Protein AF-A0A2U1LG80-F1 (afdb_monomer)

Radius of gyration: 26.43 Å; Cα contacts (8 Å, |Δi|>4): 121; chains: 1; bounding box: 39×104×49 Å

Secondary structure (DSSP, 8-state):
--------------S-----------TTHHHHHHTT--B--SSS----EEEEEEEEEEE-TTT--EEEEEEEEEE-TTS-EEEEEEE----------TT-HHHHHHHHHHHSTTT-S---------GGGSTT-SSS--

Sequence (138 aa):
MNGTDNRRRTDRRDTRISKKQKLILSAEEKLESKLGFDVFTEGDKRLGWLLTFSTSSWEDQDTQKVYSCVDLYFVCQDGSTFKAKYKFRPYFYAATKDKMEMDVDAYLRRRYEGQIADIQIVEKEDLDLVSQCFDTCL

Nearest PDB structures (foldseek):
  8b67-assembly1_A  TM=7.867E-01  e=5.180E-05  Saccharomyces cerevisiae
  8b76-assembly2_B  TM=7.664E-01  e=3.366E-05  Saccharomyces cerevisiae
  7r3x-assembly1_A  TM=8.600E-01  e=2.272E-04  Saccharomyces cerevisiae
  8b7e-assembly2_B  TM=7.667E-01  e=5.859E-05  Saccharomyces cerevisiae
  8b7e-assembly1_A  TM=7.582E-01  e=9.591E-05  Saccharomyces cerevisiae

Solvent-accessible surface area (backbone atoms only — not comparable to full-atom values): 9541 Å² total; per-residue (Å²): 131,88,81,91,81,89,89,79,89,82,90,82,90,86,82,84,83,79,74,77,81,72,75,83,66,48,79,62,57,60,46,37,42,75,73,44,39,41,74,64,83,80,79,79,90,81,71,58,51,78,76,52,73,47,84,44,74,46,74,39,87,90,75,71,45,76,38,49,27,39,38,37,36,30,38,33,93,88,71,50,53,34,20,41,75,45,79,52,79,92,82,84,88,79,90,69,60,91,93,38,57,66,61,51,50,56,47,49,55,70,73,39,64,91,72,62,92,78,88,81,94,73,94,73,87,64,70,80,76,64,76,82,74,84,86,88,85,130

Organism: Artemisia annua (NCBI:txid35608)

InterPro domains:
  IPR012337 Ribonuclease H-like superfamily [SSF53098] (60-132)
  IPR029703 DNA polymerase epsilon catalytic subunit [PTHR10670] (18-130)

Mean predicted aligned error: 13.63 Å

Foldseek 3Di:
DDDDDDDDDDDDDDDDPPCPPDDPQDPVQVVCVVVQAAEDDDDDDADWDWPDKDWDWDADPVPRDIFIWIKTWTAHPVRHIYIYIGTDDDDDDDDDPPPCLVVVLVCCCVVQPPNDPDDDDDDDDDPVVPPPPDPPDD

Structure (mmCIF, N/CA/C/O backbone):
data_AF-A0A2U1LG80-F1
#
_entry.id   AF-A0A2U1LG80-F1
#
loop_
_atom_site.group_PDB
_atom_site.id
_atom_site.type_symbol
_atom_site.label_atom_id
_atom_site.label_alt_id
_atom_site.label_comp_id
_atom_site.label_asym_id
_atom_site.label_entity_id
_atom_site.label_seq_id
_atom_site.pdbx_PDB_ins_code
_atom_site.Cartn_x
_atom_site.Cartn_y
_atom_site.Cartn_z
_atom_site.occupancy
_atom_site.B_iso_or_equiv
_atom_site.auth_seq_id
_atom_site.auth_comp_id
_atom_site.auth_asym_id
_atom_site.auth_atom_id
_atom_site.pdbx_PDB_model_num
ATOM 1 N N . MET A 1 1 ? 3.452 64.907 9.032 1.00 35.59 1 MET A N 1
ATOM 2 C CA . MET A 1 1 ? 2.260 64.190 9.539 1.00 35.59 1 MET A CA 1
ATOM 3 C C . MET A 1 1 ? 1.930 63.055 8.574 1.00 35.59 1 MET A C 1
ATOM 5 O O . MET A 1 1 ? 2.167 63.234 7.390 1.00 35.59 1 MET A O 1
ATOM 9 N N . ASN A 1 2 ? 1.475 61.924 9.123 1.00 36.12 2 ASN A N 1
ATOM 10 C CA . ASN A 1 2 ? 0.787 60.727 8.583 1.00 36.12 2 ASN A CA 1
ATOM 11 C C . ASN A 1 2 ? 0.316 60.774 7.101 1.00 36.12 2 ASN A C 1
ATOM 13 O O . ASN A 1 2 ? -0.144 61.816 6.655 1.00 36.12 2 ASN A O 1
ATOM 17 N N . GLY A 1 3 ? 0.279 59.695 6.303 1.00 40.78 3 GLY A N 1
ATOM 18 C CA . GLY A 1 3 ? 0.476 58.255 6.562 1.00 40.78 3 GLY A CA 1
ATOM 19 C C . GLY A 1 3 ? -0.601 57.395 5.854 1.00 40.78 3 GLY A C 1
ATOM 20 O O . GLY A 1 3 ? -1.736 57.843 5.759 1.00 40.78 3 GLY A O 1
ATOM 21 N N . THR A 1 4 ? -0.273 56.152 5.450 1.00 47.56 4 THR A N 1
ATOM 22 C CA . THR A 1 4 ? -1.185 55.057 4.977 1.00 47.56 4 THR A CA 1
ATOM 23 C C . THR A 1 4 ? -1.991 55.257 3.666 1.00 47.56 4 THR A C 1
ATOM 25 O O . THR A 1 4 ? -2.266 56.384 3.284 1.00 47.56 4 THR A O 1
ATOM 28 N N . ASP A 1 5 ? -2.492 54.238 2.939 1.00 45.22 5 ASP A N 1
ATOM 29 C CA . ASP A 1 5 ? -2.040 52.850 2.658 1.00 45.22 5 ASP A CA 1
ATOM 30 C C . ASP A 1 5 ? -2.909 52.208 1.519 1.00 45.22 5 ASP A C 1
ATOM 32 O O . ASP A 1 5 ? -4.085 52.546 1.387 1.00 45.22 5 ASP A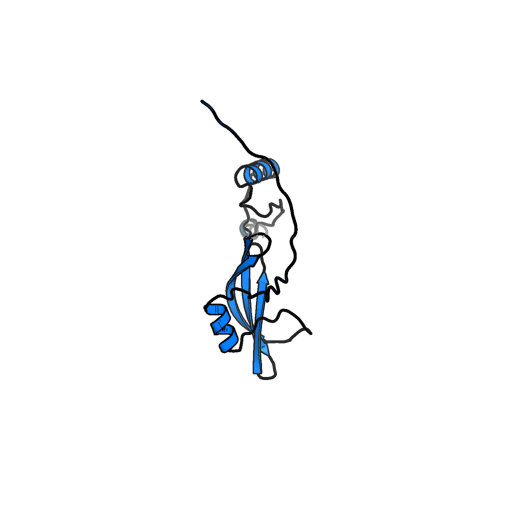 O 1
ATOM 36 N N . ASN A 1 6 ? -2.342 51.254 0.760 1.00 45.19 6 ASN A N 1
ATOM 37 C CA . ASN A 1 6 ? -2.922 50.117 -0.010 1.00 45.19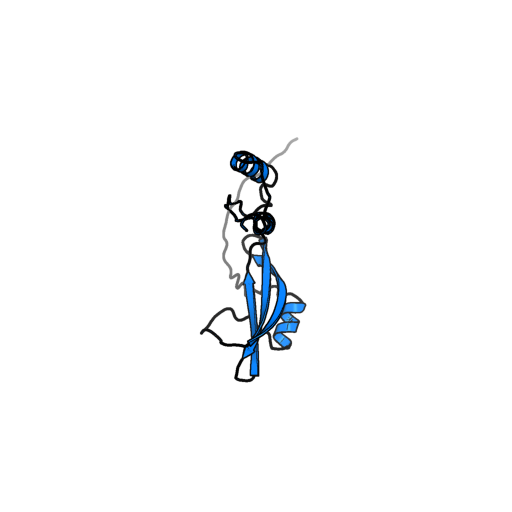 6 ASN A CA 1
ATOM 38 C C . ASN A 1 6 ? -4.176 50.194 -0.928 1.00 45.19 6 ASN A C 1
ATOM 40 O O . ASN A 1 6 ? -5.069 51.008 -0.723 1.00 45.19 6 ASN A O 1
ATOM 44 N N . ARG A 1 7 ? -4.289 49.160 -1.814 1.00 42.34 7 ARG A N 1
ATOM 45 C CA . ARG A 1 7 ? -5.353 48.764 -2.813 1.00 42.34 7 ARG A CA 1
ATOM 46 C C . ARG A 1 7 ? -5.004 49.111 -4.280 1.00 42.34 7 ARG A C 1
ATOM 48 O O . ARG A 1 7 ? -4.638 50.247 -4.527 1.00 42.34 7 ARG A O 1
ATOM 55 N N . ARG A 1 8 ? -5.137 48.250 -5.317 1.00 46.88 8 ARG A N 1
ATOM 56 C CA . ARG A 1 8 ? -5.436 46.790 -5.533 1.00 46.88 8 ARG A CA 1
ATOM 57 C C . ARG A 1 8 ? -4.585 46.302 -6.752 1.00 46.88 8 ARG A C 1
ATOM 59 O O . ARG A 1 8 ? -4.113 47.143 -7.502 1.00 46.88 8 ARG A O 1
ATOM 66 N N . ARG A 1 9 ? -4.185 45.024 -6.920 1.00 39.38 9 ARG A N 1
ATOM 67 C CA . ARG A 1 9 ? -4.853 43.879 -7.631 1.00 39.38 9 ARG A CA 1
ATOM 68 C C . ARG A 1 9 ? -5.674 44.278 -8.895 1.00 39.38 9 ARG A C 1
ATOM 70 O O . ARG A 1 9 ? -6.458 45.209 -8.805 1.00 39.38 9 ARG A O 1
ATOM 77 N N . THR A 1 10 ? -5.598 43.622 -10.067 1.00 40.47 10 THR A N 1
ATOM 78 C CA . THR A 1 10 ? -5.263 42.205 -10.364 1.00 40.47 10 THR A CA 1
ATOM 79 C C . THR A 1 10 ? -4.885 41.974 -11.847 1.00 40.47 10 THR A C 1
ATOM 81 O O . THR A 1 10 ? -5.331 42.719 -12.708 1.00 40.47 10 THR A O 1
ATOM 84 N N . ASP A 1 11 ? -4.196 40.854 -12.100 1.00 40.28 11 ASP A N 1
ATOM 85 C CA . ASP A 1 11 ? -4.291 39.958 -13.276 1.00 40.28 11 ASP A CA 1
ATOM 86 C C . ASP A 1 11 ? -3.855 40.417 -14.687 1.00 40.28 11 ASP A C 1
ATOM 88 O O . ASP A 1 11 ? -4.497 41.239 -15.337 1.00 40.28 11 ASP A O 1
ATOM 92 N N . ARG A 1 12 ? -2.845 39.715 -15.222 1.00 40.28 12 ARG A N 1
ATOM 93 C CA . ARG A 1 12 ? -2.996 38.911 -16.451 1.00 40.28 12 ARG A CA 1
ATOM 94 C C . ARG A 1 12 ? -1.841 37.920 -16.597 1.00 40.28 12 ARG A C 1
ATOM 96 O O . ARG A 1 12 ? -0.757 38.253 -17.071 1.00 40.28 12 ARG A O 1
ATOM 103 N N . ARG A 1 13 ? -2.092 36.679 -16.176 1.00 44.06 13 ARG A N 1
ATOM 104 C CA . ARG A 1 13 ? -1.332 35.510 -16.645 1.00 44.06 13 ARG A CA 1
ATOM 105 C C . ARG A 1 13 ? -1.565 35.331 -18.148 1.00 44.06 13 ARG A C 1
ATOM 107 O O . ARG A 1 13 ? -2.707 35.404 -18.577 1.00 44.06 13 ARG A O 1
ATOM 114 N N . ASP A 1 14 ? -0.500 35.094 -18.913 1.00 46.41 14 ASP A N 1
ATOM 115 C CA . ASP A 1 14 ? -0.332 33.829 -19.649 1.00 46.41 14 ASP A CA 1
ATOM 116 C C . ASP A 1 14 ? 0.919 33.835 -20.538 1.00 46.41 14 ASP A C 1
ATOM 118 O O . ASP A 1 14 ? 0.928 34.378 -21.641 1.00 46.41 14 ASP A O 1
ATOM 122 N N . THR A 1 15 ? 1.960 33.121 -20.104 1.00 39.88 15 THR A N 1
ATOM 123 C CA . THR A 1 15 ? 2.995 32.602 -21.009 1.00 39.88 15 THR A CA 1
ATOM 124 C C . THR A 1 15 ? 3.552 31.267 -20.513 1.00 39.88 15 THR A C 1
ATOM 126 O O . THR A 1 15 ? 4.464 31.196 -19.697 1.00 39.88 15 THR A O 1
ATOM 129 N N . ARG A 1 16 ? 3.039 30.189 -21.118 1.00 48.50 16 ARG A N 1
ATOM 130 C CA . ARG A 1 16 ? 3.814 28.995 -21.508 1.00 48.50 16 ARG A CA 1
ATOM 131 C C . ARG A 1 16 ? 4.653 28.337 -20.405 1.00 48.50 16 ARG A C 1
ATOM 133 O O . ARG A 1 16 ? 5.853 28.116 -20.567 1.00 48.50 16 ARG A O 1
ATOM 140 N N . ILE A 1 17 ? 3.994 27.882 -19.343 1.00 44.56 17 ILE A N 1
ATOM 141 C CA . ILE A 1 17 ? 4.576 26.871 -18.453 1.00 44.56 17 ILE A CA 1
ATOM 142 C C . ILE A 1 17 ? 4.495 25.503 -19.150 1.00 44.56 17 ILE A C 1
ATOM 144 O O . ILE A 1 17 ? 3.610 24.695 -18.883 1.00 44.56 17 ILE A O 1
ATOM 148 N N . SER A 1 18 ? 5.447 25.232 -20.050 1.00 47.59 18 SER A N 1
ATOM 149 C CA . SER A 1 18 ? 5.718 23.870 -20.529 1.00 47.59 18 SER A CA 1
ATOM 150 C C . SER A 1 18 ? 6.430 23.093 -19.417 1.00 47.59 18 SER A C 1
ATOM 152 O O . SER A 1 18 ? 7.648 22.894 -19.428 1.00 47.59 18 SER A O 1
ATOM 154 N N . LYS A 1 19 ? 5.667 22.716 -18.384 1.00 41.75 19 LYS A N 1
ATOM 155 C CA . LYS A 1 19 ? 6.135 21.856 -17.293 1.00 41.75 19 LYS A CA 1
ATOM 156 C C . LYS A 1 19 ? 6.277 20.438 -17.830 1.00 41.75 19 LYS A C 1
ATOM 158 O O . LYS A 1 19 ? 5.394 19.603 -17.682 1.00 41.75 19 LYS A O 1
ATOM 163 N N . LYS A 1 20 ? 7.434 20.163 -18.431 1.00 42.91 20 LYS A N 1
ATOM 164 C CA . LYS A 1 20 ? 7.928 18.801 -18.629 1.00 42.91 20 LYS A CA 1
ATOM 165 C C . LYS A 1 20 ? 8.102 18.195 -17.231 1.00 42.91 20 LYS A C 1
ATOM 167 O O . LYS A 1 20 ? 9.090 18.493 -16.560 1.00 42.91 20 LYS A O 1
ATOM 172 N N . GLN A 1 21 ? 7.093 17.455 -16.767 1.00 43.53 21 GLN A N 1
ATOM 173 C CA . GLN A 1 21 ? 7.010 16.897 -15.416 1.00 43.53 21 GLN A CA 1
ATOM 174 C C . GLN A 1 21 ? 8.171 15.924 -15.190 1.00 43.53 21 GLN A C 1
ATOM 176 O O . GLN A 1 21 ? 8.102 14.744 -15.521 1.00 43.53 21 GLN A O 1
ATOM 181 N N . LYS A 1 22 ? 9.273 16.430 -14.633 1.00 41.94 22 LYS A N 1
ATOM 182 C CA . LYS A 1 22 ? 10.317 15.576 -14.081 1.00 41.94 22 LYS A CA 1
ATOM 183 C C . LYS A 1 22 ? 9.793 15.011 -12.771 1.00 41.94 22 LYS A C 1
ATOM 185 O O . LYS A 1 22 ? 9.843 15.690 -11.749 1.00 41.94 22 LYS A O 1
ATOM 190 N N . LEU A 1 23 ? 9.350 13.756 -12.819 1.00 53.00 23 LEU A N 1
ATOM 191 C CA . LEU A 1 23 ? 9.414 12.865 -11.667 1.00 53.00 23 LEU A CA 1
ATOM 192 C C . LEU A 1 23 ? 10.793 13.057 -11.020 1.00 53.00 23 LEU A C 1
ATOM 194 O O . LEU A 1 23 ? 11.822 12.870 -11.684 1.00 53.00 23 LEU A O 1
ATOM 198 N N . ILE A 1 24 ? 10.833 13.468 -9.752 1.00 55.47 24 ILE A N 1
ATOM 199 C CA . ILE A 1 24 ? 12.074 13.458 -8.974 1.00 55.47 24 ILE A CA 1
ATOM 200 C C . ILE A 1 24 ? 12.299 12.004 -8.560 1.00 55.47 24 ILE A C 1
ATOM 202 O O . ILE A 1 24 ? 12.123 11.641 -7.405 1.00 55.47 24 ILE A O 1
ATOM 206 N N . LEU A 1 25 ? 12.656 11.171 -9.544 1.00 64.81 25 LEU A N 1
ATOM 207 C CA . LEU A 1 25 ? 13.052 9.788 -9.304 1.00 64.81 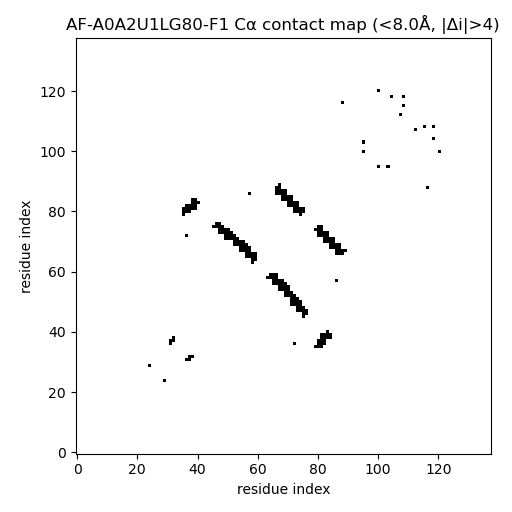25 LEU A CA 1
ATOM 208 C C . LEU A 1 25 ? 14.198 9.793 -8.295 1.00 64.81 25 LEU A C 1
ATOM 210 O O . LEU A 1 25 ? 15.134 10.603 -8.426 1.00 64.81 25 LEU A O 1
ATOM 214 N N . SER A 1 26 ? 14.136 8.910 -7.308 1.00 80.06 26 SER A N 1
ATOM 215 C CA . SER A 1 26 ? 15.183 8.794 -6.298 1.00 80.06 26 SER A CA 1
ATOM 216 C C . SER A 1 26 ? 16.527 8.408 -6.945 1.00 80.06 26 SER A C 1
ATOM 218 O O . SER A 1 26 ? 16.615 8.064 -8.131 1.00 80.06 26 SER A O 1
ATOM 220 N N . ALA A 1 27 ? 17.628 8.515 -6.196 1.00 84.31 27 ALA A N 1
ATOM 221 C CA . ALA A 1 27 ? 18.923 8.038 -6.691 1.00 84.31 27 ALA A CA 1
ATOM 222 C C . ALA A 1 27 ? 18.906 6.518 -6.958 1.00 84.31 27 ALA A C 1
ATOM 224 O O . ALA A 1 27 ? 19.570 6.055 -7.884 1.00 84.31 27 ALA A O 1
ATOM 225 N N . GLU A 1 28 ? 18.105 5.789 -6.181 1.00 85.00 28 GLU A N 1
ATOM 226 C CA . GLU A 1 28 ? 17.858 4.353 -6.281 1.00 85.00 28 GLU A CA 1
ATOM 227 C C . GLU A 1 28 ? 17.015 4.014 -7.518 1.00 85.00 28 GLU A C 1
ATOM 229 O O . GLU A 1 28 ? 17.480 3.255 -8.358 1.00 85.00 28 GLU A O 1
ATOM 234 N N . GLU A 1 29 ? 15.884 4.689 -7.751 1.00 85.81 29 GLU A N 1
ATOM 235 C CA . GLU A 1 29 ? 15.046 4.467 -8.947 1.00 85.81 29 GLU A CA 1
ATOM 236 C C . GLU A 1 29 ? 15.816 4.720 -10.253 1.00 85.81 29 GLU A C 1
ATOM 238 O O . GLU A 1 29 ? 15.695 3.982 -11.230 1.00 85.81 29 GLU A O 1
ATOM 243 N N . LYS A 1 30 ? 16.695 5.731 -10.263 1.00 87.88 30 LYS A N 1
ATOM 244 C CA . LYS A 1 30 ? 17.602 6.001 -11.392 1.00 87.88 30 LYS A CA 1
ATOM 245 C C . LYS A 1 30 ? 18.703 4.953 -11.566 1.00 87.88 30 LYS A C 1
ATOM 247 O O . LYS A 1 30 ? 19.292 4.894 -12.646 1.00 87.88 30 LYS A O 1
ATOM 252 N N . LEU A 1 31 ? 19.052 4.211 -10.519 1.00 89.75 31 LEU A N 1
ATOM 253 C CA . LEU A 1 31 ? 19.996 3.097 -10.583 1.00 89.75 31 LEU A CA 1
ATOM 254 C C . LEU A 1 31 ? 19.281 1.834 -11.075 1.00 89.75 31 LEU A C 1
ATOM 256 O O . LEU A 1 31 ? 19.782 1.182 -11.982 1.00 89.75 31 LEU A O 1
ATOM 260 N N . GLU A 1 32 ? 18.089 1.546 -10.560 1.00 90.56 32 GLU A N 1
ATOM 261 C CA . GLU A 1 32 ? 17.262 0.401 -10.952 1.00 90.56 32 GLU A CA 1
ATOM 262 C C . GLU A 1 32 ? 16.899 0.422 -12.442 1.00 90.56 32 GLU A C 1
ATOM 264 O O . GLU A 1 32 ? 17.138 -0.570 -13.129 1.00 90.56 32 GLU A O 1
ATOM 269 N N . SER A 1 33 ? 16.450 1.564 -12.983 1.00 88.94 33 SER A N 1
ATOM 270 C CA . SER A 1 33 ? 16.238 1.729 -14.433 1.00 88.94 33 SER A CA 1
ATOM 271 C C . SER A 1 33 ? 17.505 1.438 -15.250 1.00 88.94 33 SER A C 1
ATOM 273 O O . SER A 1 33 ? 17.443 0.800 -16.296 1.00 88.94 33 SER A O 1
ATOM 275 N N . LYS A 1 34 ? 18.695 1.837 -14.771 1.00 89.81 34 LYS A N 1
ATOM 276 C CA . LYS A 1 34 ? 19.970 1.519 -15.452 1.00 89.81 34 LYS A CA 1
ATOM 277 C C . LYS A 1 34 ? 20.343 0.037 -15.378 1.00 89.81 34 LYS A C 1
ATOM 279 O O . LYS A 1 34 ? 21.142 -0.414 -16.192 1.00 89.81 34 LYS A O 1
ATOM 284 N N . LEU A 1 35 ? 19.791 -0.695 -14.413 1.00 88.06 35 LEU A N 1
ATOM 285 C CA . LEU A 1 35 ? 19.918 -2.146 -14.270 1.00 88.06 35 LEU A CA 1
ATOM 286 C C . LEU A 1 35 ? 18.804 -2.908 -15.023 1.00 88.06 35 LEU A C 1
ATOM 288 O O . LEU A 1 35 ? 18.729 -4.128 -14.912 1.00 88.06 35 LEU A O 1
ATOM 292 N N . GLY A 1 36 ? 17.952 -2.209 -15.786 1.00 89.00 36 GLY A N 1
ATOM 293 C CA . GLY A 1 36 ? 16.849 -2.785 -16.567 1.00 89.00 36 GLY A CA 1
ATOM 294 C C . GLY A 1 36 ? 15.518 -2.908 -15.816 1.00 89.00 36 GLY A C 1
ATOM 295 O O . GLY A 1 36 ? 14.528 -3.338 -16.396 1.00 89.00 36 GLY A O 1
ATOM 296 N N . PHE A 1 37 ? 15.450 -2.508 -14.544 1.00 89.25 37 PHE A N 1
ATOM 297 C CA . PHE A 1 37 ? 14.235 -2.591 -13.725 1.00 89.25 37 PHE A CA 1
ATOM 298 C C . PHE A 1 37 ? 13.358 -1.342 -13.861 1.00 89.25 37 PHE A C 1
ATOM 300 O O . PHE A 1 37 ? 13.013 -0.686 -12.875 1.00 89.25 37 PHE A O 1
ATOM 307 N N . ASP A 1 38 ? 12.984 -1.019 -15.098 1.00 90.06 38 ASP A N 1
ATOM 308 C CA . ASP A 1 38 ? 12.035 0.056 -15.374 1.00 90.06 38 ASP A CA 1
ATOM 309 C C . ASP A 1 38 ? 10.652 -0.253 -14.785 1.00 90.06 38 ASP A C 1
ATOM 311 O O . ASP A 1 38 ? 10.174 -1.395 -14.798 1.00 90.06 38 ASP A O 1
ATOM 315 N N . VAL A 1 39 ? 9.999 0.785 -14.254 1.00 89.44 39 VAL A N 1
ATOM 316 C CA . VAL A 1 39 ? 8.670 0.662 -13.648 1.00 89.44 39 VAL A CA 1
ATOM 317 C C . VAL A 1 39 ? 7.628 0.453 -14.744 1.00 89.44 39 VAL A C 1
ATOM 319 O O . VAL A 1 39 ? 7.374 1.336 -15.562 1.00 89.44 39 VAL A O 1
ATOM 322 N N . PHE A 1 40 ? 6.985 -0.709 -14.733 1.00 88.19 40 PHE A N 1
ATOM 323 C CA . PHE A 1 40 ? 5.846 -1.014 -15.581 1.00 88.19 40 PHE A CA 1
ATOM 324 C C . PHE A 1 40 ? 4.598 -0.289 -15.058 1.00 88.19 40 PHE A C 1
ATOM 326 O O . PHE A 1 40 ? 3.980 -0.715 -14.081 1.00 88.19 40 PHE A O 1
ATOM 333 N N . THR A 1 41 ? 4.250 0.828 -15.700 1.00 78.81 41 THR A N 1
ATOM 334 C CA . THR A 1 41 ? 3.068 1.643 -15.369 1.00 78.81 41 THR A CA 1
ATOM 335 C C . THR A 1 41 ? 1.892 1.415 -16.318 1.00 78.81 41 THR A C 1
ATOM 337 O O . THR A 1 41 ? 0.745 1.465 -15.884 1.00 78.81 41 THR A O 1
ATOM 340 N N . GLU A 1 42 ? 2.160 1.188 -17.607 1.00 70.62 42 GLU A N 1
ATOM 341 C CA . GLU A 1 42 ? 1.161 1.189 -18.683 1.00 70.62 42 GLU A CA 1
ATOM 342 C C . GLU A 1 42 ? 1.491 0.148 -19.769 1.00 70.62 42 GLU A C 1
ATOM 344 O O . GLU A 1 42 ? 2.657 -0.174 -20.012 1.00 70.62 42 GLU A O 1
ATOM 349 N N . GLY A 1 43 ? 0.453 -0.348 -20.452 1.00 75.75 43 GLY A N 1
ATOM 350 C CA . GLY A 1 43 ? 0.546 -1.318 -21.550 1.00 75.75 43 GLY A CA 1
ATOM 351 C C . GLY A 1 43 ? -0.140 -2.654 -21.252 1.00 75.75 43 GLY A C 1
ATOM 352 O O . GLY A 1 43 ? -0.820 -2.814 -20.236 1.00 75.75 43 GLY A O 1
ATOM 353 N N . ASP A 1 44 ? 0.040 -3.621 -22.152 1.00 78.38 44 ASP A N 1
ATOM 354 C CA . ASP A 1 44 ? -0.509 -4.971 -21.997 1.00 78.38 44 ASP A CA 1
ATOM 355 C C . ASP A 1 44 ? 0.102 -5.714 -20.802 1.00 78.38 44 ASP A C 1
ATOM 357 O O . ASP A 1 44 ? 1.265 -5.516 -20.438 1.00 78.38 44 ASP A O 1
ATOM 361 N N . LYS A 1 45 ? -0.689 -6.607 -20.195 1.00 84.56 45 LYS A N 1
ATOM 362 C CA . LYS A 1 45 ? -0.280 -7.401 -19.028 1.00 84.56 45 LYS A CA 1
ATOM 363 C C . LYS A 1 45 ? 0.983 -8.211 -19.339 1.00 84.56 45 LYS A C 1
ATOM 365 O O . LYS A 1 45 ? 0.933 -9.157 -20.122 1.00 84.56 45 LYS A O 1
ATOM 370 N N . ARG A 1 46 ? 2.093 -7.888 -18.670 1.00 86.19 46 ARG A N 1
ATOM 371 C CA . ARG A 1 46 ? 3.334 -8.671 -18.740 1.00 86.19 46 ARG A CA 1
ATOM 372 C C . ARG A 1 46 ? 3.274 -9.858 -17.785 1.00 86.19 46 ARG A C 1
ATOM 374 O O . ARG A 1 46 ? 2.866 -9.711 -16.634 1.00 86.19 46 ARG A O 1
ATOM 381 N N . LEU A 1 47 ? 3.708 -11.020 -18.265 1.00 91.44 47 LEU A N 1
ATOM 382 C CA . LEU A 1 47 ? 3.926 -12.209 -17.447 1.00 91.44 47 LEU A CA 1
ATOM 383 C C . LEU A 1 47 ? 5.416 -12.302 -17.101 1.00 91.44 47 LEU A C 1
ATOM 385 O O . LEU A 1 47 ? 6.260 -12.235 -17.992 1.00 91.44 47 LEU A O 1
ATOM 389 N N . GLY A 1 48 ? 5.730 -12.490 -15.823 1.00 94.25 48 GLY A N 1
ATOM 390 C CA . GLY A 1 48 ? 7.096 -12.699 -15.364 1.00 94.25 48 GLY A CA 1
ATOM 391 C C . GLY A 1 48 ? 7.148 -13.414 -14.019 1.00 94.25 48 GLY A C 1
ATOM 392 O O . GLY A 1 48 ? 6.166 -13.445 -13.276 1.00 94.25 48 GLY A O 1
ATOM 393 N N . TRP A 1 49 ? 8.307 -13.982 -13.708 1.00 96.62 49 TRP A N 1
ATOM 394 C CA . TRP A 1 49 ? 8.598 -14.617 -12.426 1.00 96.62 49 TRP A CA 1
ATOM 395 C C . TRP A 1 49 ? 9.101 -13.567 -11.438 1.00 96.62 49 TRP A C 1
ATOM 397 O O . TRP A 1 49 ? 10.030 -12.821 -11.748 1.00 96.62 49 TRP A O 1
ATOM 407 N N . LEU A 1 50 ? 8.479 -13.505 -10.258 1.00 97.00 50 LEU A N 1
ATOM 408 C CA . LEU A 1 50 ? 8.902 -12.628 -9.168 1.00 97.00 50 LEU A CA 1
ATOM 409 C C . LEU A 1 50 ? 10.248 -13.119 -8.619 1.00 97.00 50 LEU A C 1
ATOM 411 O O . LEU A 1 50 ? 10.339 -14.243 -8.131 1.00 97.00 50 LEU A O 1
ATOM 415 N N . LEU A 1 51 ? 11.275 -12.274 -8.690 1.00 95.31 51 LEU A N 1
ATOM 416 C CA . LEU A 1 51 ? 12.612 -12.564 -8.168 1.00 95.31 51 LEU A CA 1
ATOM 417 C C . LEU A 1 51 ? 12.751 -12.150 -6.702 1.00 95.31 51 LEU A C 1
ATOM 419 O O . LEU A 1 51 ? 13.299 -12.889 -5.891 1.00 95.31 51 LEU A O 1
ATOM 423 N N . THR A 1 52 ? 12.292 -10.943 -6.374 1.00 95.69 52 THR A N 1
ATOM 424 C CA . THR A 1 52 ? 12.394 -10.356 -5.034 1.00 95.69 52 THR A CA 1
ATOM 425 C C . THR A 1 52 ? 11.408 -9.197 -4.877 1.00 95.69 52 THR A C 1
ATOM 427 O O . THR A 1 52 ? 10.773 -8.770 -5.848 1.00 95.69 52 THR A O 1
ATOM 430 N N . PHE A 1 53 ? 11.291 -8.675 -3.658 1.00 95.69 53 PHE A N 1
ATOM 431 C CA . PHE A 1 53 ? 10.528 -7.476 -3.341 1.00 95.69 53 PHE A CA 1
ATOM 432 C C . PHE A 1 53 ? 11.273 -6.585 -2.338 1.00 95.69 53 PHE A C 1
ATOM 434 O O . PHE A 1 53 ? 12.080 -7.068 -1.544 1.00 95.69 53 PHE A O 1
ATOM 441 N N . SER A 1 54 ? 10.988 -5.284 -2.354 1.00 94.25 54 SER A N 1
ATOM 442 C CA . SER A 1 54 ? 11.526 -4.303 -1.404 1.00 94.25 54 SER A CA 1
ATOM 443 C C . SER A 1 54 ? 10.428 -3.346 -0.926 1.00 94.25 54 SER A C 1
ATOM 445 O O . SER A 1 54 ? 9.428 -3.113 -1.608 1.00 94.25 54 SER A O 1
ATOM 447 N N . THR A 1 55 ? 10.573 -2.801 0.282 1.00 93.62 55 THR A N 1
ATOM 448 C CA . THR A 1 55 ? 9.659 -1.776 0.806 1.00 93.62 55 THR A CA 1
ATOM 449 C C . THR A 1 55 ? 10.078 -0.399 0.305 1.00 93.62 55 THR A C 1
ATOM 451 O O . THR A 1 55 ? 11.206 0.018 0.559 1.00 93.62 55 THR A O 1
ATOM 454 N N . SER A 1 56 ? 9.165 0.338 -0.326 1.00 92.56 56 SER A N 1
ATOM 455 C CA . SER A 1 56 ? 9.398 1.709 -0.793 1.00 92.56 56 SER A CA 1
ATOM 456 C C . SER A 1 56 ? 8.316 2.663 -0.276 1.00 92.56 56 SER A C 1
ATOM 458 O O . SER A 1 56 ? 7.307 2.261 0.309 1.00 92.56 56 SER A O 1
ATOM 460 N N . SER A 1 57 ? 8.499 3.955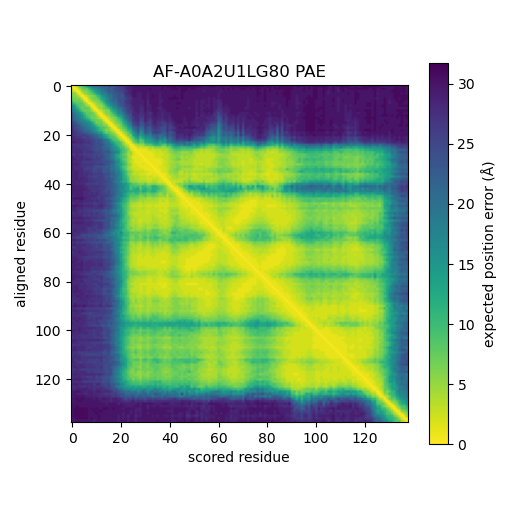 -0.525 1.00 91.00 57 SER A N 1
ATOM 461 C CA . SER A 1 57 ? 7.428 4.948 -0.452 1.00 91.00 57 SER A CA 1
ATOM 462 C C . SER A 1 57 ? 7.117 5.525 -1.838 1.00 91.00 57 SER A C 1
ATOM 464 O O . SER A 1 57 ? 7.843 5.275 -2.803 1.00 91.00 57 SER A O 1
ATOM 466 N N . TRP A 1 58 ? 6.010 6.258 -1.939 1.00 88.44 58 TRP A N 1
ATOM 467 C CA . TRP A 1 58 ? 5.623 7.065 -3.095 1.00 88.44 58 TRP A CA 1
ATOM 468 C C . TRP A 1 58 ? 5.008 8.377 -2.616 1.00 88.44 58 TRP A C 1
ATOM 470 O O . TRP A 1 58 ? 4.065 8.357 -1.824 1.00 88.44 58 TRP A O 1
ATOM 480 N N . GLU A 1 59 ? 5.510 9.507 -3.105 1.00 90.06 59 GLU A N 1
ATOM 481 C CA . GLU A 1 59 ? 4.976 10.831 -2.791 1.00 90.06 59 GLU A CA 1
ATOM 482 C C . GLU A 1 59 ? 4.038 11.314 -3.902 1.00 90.06 59 GLU A C 1
ATOM 484 O O . 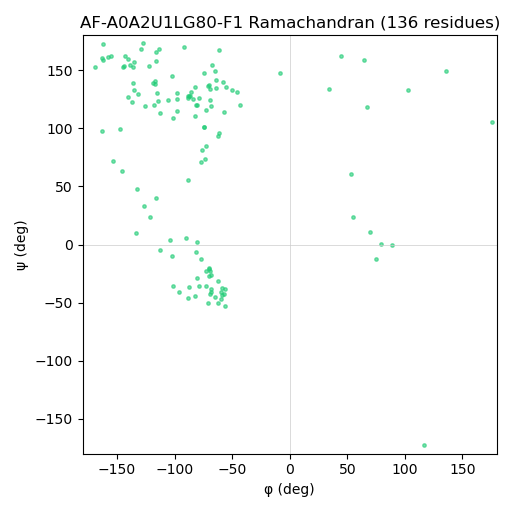GLU A 1 59 ? 4.387 11.359 -5.082 1.00 90.06 59 GLU A O 1
ATOM 489 N N . ASP A 1 60 ? 2.819 11.668 -3.517 1.00 86.50 60 ASP A N 1
ATOM 490 C CA . ASP A 1 60 ? 1.810 12.234 -4.402 1.00 86.50 60 ASP A CA 1
ATOM 491 C C . ASP A 1 60 ? 2.057 13.741 -4.593 1.00 86.50 60 ASP A C 1
ATOM 493 O O . ASP A 1 60 ? 2.077 14.508 -3.629 1.00 86.50 60 ASP A O 1
ATOM 497 N N . GLN A 1 61 ? 2.288 14.169 -5.839 1.00 82.88 61 GLN A N 1
ATOM 498 C CA . GLN A 1 61 ? 2.744 15.534 -6.140 1.00 82.88 61 GLN A CA 1
ATOM 499 C C . GLN A 1 61 ? 1.676 16.609 -5.891 1.00 82.88 61 GLN A C 1
ATOM 501 O O . GLN A 1 61 ? 2.034 17.749 -5.601 1.00 82.88 61 GLN A O 1
ATOM 506 N N . ASP A 1 62 ? 0.391 16.258 -5.980 1.00 86.19 62 ASP A N 1
ATOM 507 C CA . ASP A 1 62 ? -0.715 17.205 -5.815 1.00 86.19 62 ASP A CA 1
ATOM 508 C C . ASP A 1 62 ? -1.122 17.350 -4.342 1.00 86.19 62 ASP A C 1
ATOM 510 O O . ASP A 1 62 ? -1.460 18.443 -3.887 1.00 86.19 62 ASP A O 1
ATOM 514 N N . THR A 1 63 ? -1.077 16.253 -3.579 1.00 85.94 63 THR A N 1
ATOM 515 C CA . THR A 1 63 ? -1.509 16.219 -2.171 1.00 85.94 63 THR A CA 1
ATOM 516 C C . THR A 1 63 ?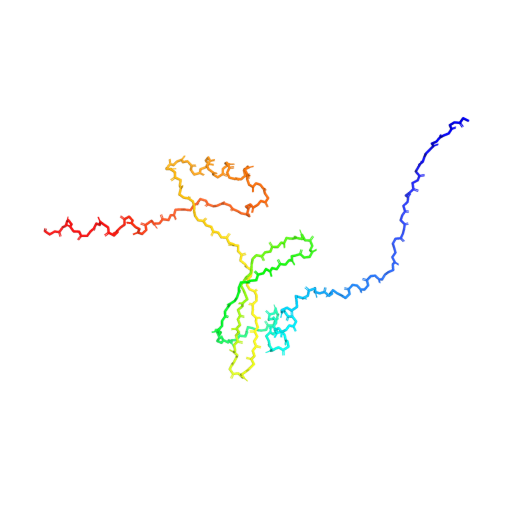 -0.365 16.239 -1.158 1.00 85.94 63 THR A C 1
ATOM 518 O O . THR A 1 63 ? -0.632 16.374 0.036 1.00 85.94 63 THR A O 1
ATOM 521 N N . GLN A 1 64 ? 0.889 16.086 -1.607 1.00 84.75 64 GLN A N 1
ATOM 522 C CA . GLN A 1 64 ? 2.091 15.934 -0.768 1.00 84.75 64 GLN A CA 1
ATOM 523 C C . GLN A 1 64 ? 1.986 14.781 0.251 1.00 84.75 64 GLN A C 1
ATOM 525 O O . GLN A 1 64 ? 2.656 14.767 1.284 1.00 84.75 64 GLN A O 1
ATOM 530 N N . LYS A 1 65 ? 1.132 13.787 -0.032 1.00 86.12 65 LYS A N 1
ATOM 531 C CA . LYS A 1 65 ? 0.965 12.600 0.810 1.00 86.12 65 LYS A CA 1
ATOM 532 C C . LYS A 1 65 ? 1.954 11.517 0.410 1.00 86.12 65 LYS A C 1
ATOM 534 O O . LYS A 1 65 ? 2.010 11.104 -0.748 1.00 86.12 65 LYS A O 1
ATOM 539 N N . VAL A 1 66 ? 2.680 11.014 1.402 1.00 89.19 66 VAL A N 1
ATOM 540 C CA . VAL A 1 66 ? 3.540 9.838 1.264 1.00 89.19 66 VAL A CA 1
ATOM 541 C C . VAL A 1 66 ? 2.705 8.578 1.492 1.00 89.19 66 VAL A C 1
ATOM 543 O O . VAL A 1 66 ? 1.969 8.472 2.472 1.00 89.19 66 VAL A O 1
ATOM 546 N N . TYR A 1 67 ? 2.830 7.614 0.587 1.00 91.19 67 TYR A N 1
ATOM 547 C CA . TYR A 1 67 ? 2.156 6.321 0.631 1.00 91.19 67 TYR A CA 1
ATOM 548 C C . TYR A 1 67 ? 3.176 5.184 0.696 1.00 91.19 67 TYR A C 1
ATOM 550 O O . TYR A 1 67 ? 4.173 5.203 -0.025 1.00 91.19 67 TYR A O 1
ATOM 558 N N . SER A 1 68 ? 2.911 4.169 1.516 1.00 93.44 68 SER A N 1
ATOM 559 C CA . SER A 1 68 ? 3.714 2.944 1.553 1.00 93.44 68 SER A CA 1
ATOM 560 C C . SER A 1 68 ? 3.512 2.122 0.281 1.00 93.44 68 SER A C 1
ATOM 562 O O . SER A 1 68 ? 2.391 1.974 -0.212 1.00 93.44 68 SER A O 1
ATOM 564 N N . CYS A 1 69 ? 4.603 1.588 -0.257 1.00 94.31 69 CYS A N 1
ATOM 565 C CA . CYS A 1 69 ? 4.613 0.778 -1.466 1.00 94.31 69 CYS A CA 1
ATOM 566 C C . CYS A 1 69 ? 5.491 -0.467 -1.285 1.00 94.31 69 CYS A C 1
ATOM 568 O O . CYS A 1 69 ? 6.403 -0.493 -0.458 1.00 94.31 69 CYS A O 1
ATOM 570 N N . VAL A 1 70 ? 5.221 -1.494 -2.082 1.00 94.75 70 VAL A N 1
ATOM 571 C CA . VAL A 1 70 ? 6.112 -2.637 -2.286 1.00 94.75 70 VAL A CA 1
ATOM 572 C C . VAL A 1 70 ? 6.561 -2.610 -3.738 1.00 94.75 70 VAL A C 1
ATOM 574 O O . VAL A 1 70 ? 5.731 -2.607 -4.647 1.00 94.75 70 VAL A O 1
ATOM 577 N N . ASP A 1 71 ? 7.867 -2.573 -3.946 1.00 94.81 71 ASP A N 1
ATOM 578 C CA . ASP A 1 71 ? 8.488 -2.723 -5.252 1.00 94.81 71 ASP A CA 1
ATOM 579 C C . ASP A 1 71 ? 8.732 -4.212 -5.518 1.00 94.81 71 ASP A C 1
ATOM 581 O O . ASP A 1 71 ? 9.314 -4.915 -4.695 1.00 94.81 71 ASP A O 1
ATOM 585 N N . LEU A 1 72 ? 8.239 -4.700 -6.654 1.00 95.19 72 LEU A N 1
ATOM 586 C CA . LEU A 1 72 ? 8.224 -6.106 -7.056 1.00 95.19 72 LEU A CA 1
ATOM 587 C C . LEU A 1 72 ? 9.060 -6.268 -8.328 1.00 95.19 72 LEU A C 1
ATOM 589 O O . LEU A 1 72 ? 8.742 -5.653 -9.347 1.00 95.19 72 LEU A O 1
ATOM 593 N N . TYR A 1 73 ? 10.111 -7.085 -8.285 1.00 95.62 73 TYR A N 1
ATOM 594 C CA . TYR A 1 73 ? 11.094 -7.207 -9.367 1.00 95.62 73 TYR A CA 1
ATOM 595 C C . TYR A 1 73 ? 10.882 -8.517 -10.121 1.00 95.62 73 TYR A C 1
ATOM 597 O O . TYR A 1 73 ? 10.913 -9.591 -9.518 1.00 95.62 73 TYR A O 1
ATOM 605 N N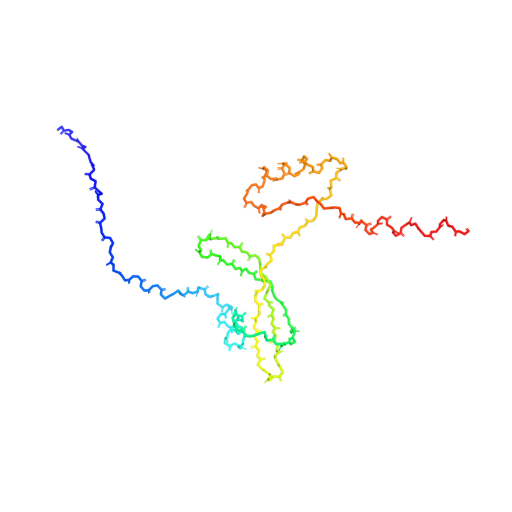 . PHE A 1 74 ? 10.690 -8.437 -11.436 1.00 96.12 74 PHE A N 1
ATOM 606 C CA . PHE A 1 74 ? 10.329 -9.572 -12.279 1.00 96.12 74 PHE A CA 1
ATOM 607 C C . PHE A 1 74 ? 11.340 -9.818 -13.400 1.00 96.12 74 PHE A C 1
ATOM 609 O O . PHE A 1 74 ? 11.971 -8.886 -13.903 1.00 96.12 74 PHE A O 1
ATOM 616 N N . VAL A 1 75 ? 11.414 -11.076 -13.837 1.00 95.62 75 VAL A N 1
ATOM 617 C CA . VAL A 1 75 ? 12.030 -11.492 -15.105 1.00 95.62 75 VAL A CA 1
ATOM 618 C C . VAL A 1 75 ? 10.976 -12.116 -16.023 1.00 95.62 75 VAL A C 1
ATOM 620 O O . VAL A 1 75 ? 10.116 -12.867 -15.569 1.00 95.62 75 VAL A O 1
ATOM 623 N N . CYS A 1 76 ? 11.025 -11.789 -17.308 1.00 93.88 76 CYS A N 1
ATOM 624 C CA . CYS A 1 76 ? 10.158 -12.290 -18.372 1.00 93.88 76 CYS A CA 1
ATOM 625 C C . CYS A 1 76 ? 10.755 -13.532 -19.057 1.00 93.88 76 CYS A C 1
ATOM 627 O O . CYS A 1 76 ? 11.926 -13.866 -18.884 1.00 93.88 76 CYS A O 1
ATOM 629 N N . GLN A 1 77 ? 9.962 -14.203 -19.898 1.00 92.75 77 GLN A N 1
ATOM 630 C CA . GLN A 1 77 ? 10.406 -15.407 -20.622 1.00 92.75 77 GLN A CA 1
ATOM 631 C C . GLN A 1 77 ? 11.472 -15.115 -21.692 1.00 92.75 77 GLN A C 1
ATOM 633 O O . GLN A 1 77 ? 12.285 -15.980 -22.006 1.00 92.75 77 GLN A O 1
ATOM 638 N N . ASP A 1 78 ? 11.485 -13.897 -22.230 1.00 92.62 78 ASP A N 1
ATOM 639 C CA . ASP A 1 78 ? 12.492 -13.397 -23.173 1.00 92.62 78 ASP A CA 1
ATOM 640 C C . ASP A 1 78 ? 13.796 -12.936 -22.488 1.00 92.62 78 ASP A C 1
ATOM 642 O O . ASP A 1 78 ? 14.709 -12.455 -23.157 1.00 92.62 78 ASP A O 1
ATOM 646 N N . GLY A 1 79 ? 13.893 -13.070 -21.159 1.00 90.81 79 GLY A N 1
ATOM 647 C CA . GLY A 1 79 ? 15.024 -12.598 -20.361 1.00 90.81 79 GLY A CA 1
ATOM 648 C C . GLY A 1 79 ? 15.012 -11.094 -20.069 1.00 90.81 79 GLY A C 1
ATOM 649 O O . GLY A 1 79 ? 15.921 -10.617 -19.391 1.00 90.81 79 GLY A O 1
ATOM 650 N N . SER A 1 80 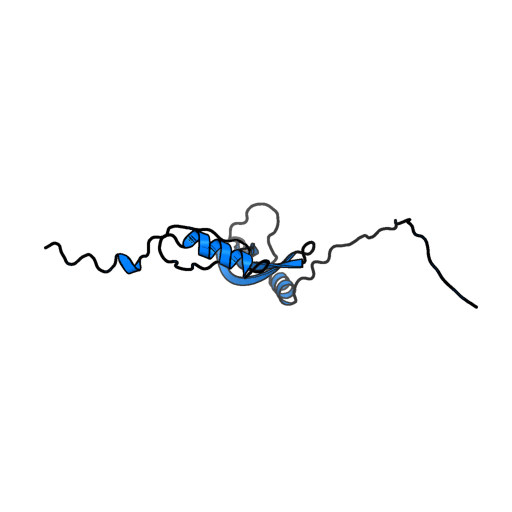? 14.003 -10.342 -20.529 1.00 92.44 80 SER A N 1
ATOM 651 C CA . SER A 1 80 ? 13.812 -8.953 -20.098 1.00 92.44 80 SER A CA 1
ATOM 652 C C . SER A 1 80 ? 13.415 -8.888 -18.621 1.00 92.44 80 SER A C 1
ATOM 654 O O . SER A 1 80 ? 12.851 -9.833 -18.068 1.00 92.44 80 SER A O 1
ATOM 656 N N . THR A 1 81 ? 13.701 -7.770 -17.961 1.00 94.44 81 THR A N 1
ATOM 657 C CA . THR A 1 81 ? 13.278 -7.508 -16.581 1.00 94.44 81 THR A CA 1
ATOM 658 C C . THR A 1 81 ? 12.331 -6.315 -16.525 1.00 94.44 81 THR A C 1
ATOM 660 O O . THR A 1 81 ? 12.267 -5.501 -17.447 1.00 94.44 81 THR A O 1
ATOM 663 N N . PHE A 1 82 ? 11.535 -6.237 -15.460 1.00 93.19 82 PHE A N 1
ATOM 664 C CA . PHE A 1 82 ? 10.703 -5.072 -15.157 1.00 93.19 82 PHE A CA 1
ATOM 665 C C . PHE A 1 82 ? 10.411 -4.994 -13.658 1.00 93.19 82 PHE A C 1
ATOM 667 O O . PHE A 1 82 ? 10.551 -5.981 -12.930 1.00 93.19 82 PHE A O 1
ATOM 674 N N . LYS A 1 83 ? 9.981 -3.820 -13.190 1.00 94.38 83 LYS A N 1
ATOM 675 C CA . LYS A 1 83 ? 9.529 -3.605 -11.812 1.00 94.38 83 LYS A CA 1
ATOM 676 C C . LYS A 1 83 ? 8.059 -3.197 -11.785 1.00 94.38 83 LYS A C 1
ATOM 678 O O . LYS A 1 83 ? 7.633 -2.401 -12.613 1.00 94.38 83 LYS A O 1
ATOM 683 N N . ALA A 1 84 ? 7.283 -3.684 -10.824 1.00 93.25 84 ALA A N 1
ATOM 684 C CA . ALA A 1 84 ? 5.948 -3.163 -10.531 1.00 93.25 84 ALA A CA 1
ATOM 685 C C . ALA A 1 84 ? 5.934 -2.548 -9.126 1.00 93.25 84 ALA A C 1
ATOM 687 O O . ALA A 1 84 ? 6.376 -3.187 -8.174 1.00 93.25 84 ALA A O 1
ATOM 688 N N . LYS A 1 85 ? 5.416 -1.323 -8.986 1.00 92.75 85 LYS A N 1
ATOM 689 C CA . LYS A 1 85 ? 5.287 -0.635 -7.693 1.00 92.75 85 LYS A CA 1
ATOM 690 C C . LYS A 1 85 ? 3.845 -0.741 -7.199 1.00 92.75 85 LYS A C 1
ATOM 692 O O . LYS A 1 85 ? 2.948 -0.111 -7.756 1.00 92.75 85 LYS A O 1
ATOM 697 N N . TYR A 1 86 ? 3.609 -1.538 -6.160 1.00 92.50 86 TYR A N 1
ATOM 698 C CA . TYR A 1 86 ? 2.283 -1.737 -5.575 1.00 92.50 86 TYR A CA 1
ATOM 699 C C . TYR A 1 86 ? 2.075 -0.851 -4.344 1.00 92.50 86 TYR A C 1
ATOM 701 O O . TYR A 1 86 ? 2.725 -1.027 -3.315 1.00 92.50 86 TYR A O 1
ATOM 709 N N . LYS A 1 87 ? 1.138 0.094 -4.433 1.00 92.44 87 LYS A N 1
ATOM 710 C CA . LYS A 1 87 ? 0.744 0.982 -3.331 1.00 92.44 87 LYS A CA 1
ATOM 711 C C . LYS A 1 87 ? -0.196 0.259 -2.366 1.00 92.44 87 LYS A C 1
ATOM 713 O O . LYS A 1 87 ? -1.255 -0.206 -2.778 1.00 92.44 87 LYS A O 1
ATOM 718 N N . PHE A 1 88 ? 0.146 0.239 -1.079 1.00 90.88 88 PHE A N 1
ATOM 719 C CA . PHE A 1 88 ? -0.657 -0.396 -0.031 1.00 90.88 88 PHE A CA 1
ATOM 720 C C . PHE A 1 88 ? -0.903 0.549 1.153 1.00 90.88 88 PHE A C 1
ATOM 722 O O . PHE A 1 88 ? -0.307 1.621 1.262 1.00 90.88 88 PHE A O 1
ATOM 729 N N . ARG A 1 89 ? -1.822 0.165 2.043 1.00 90.56 89 ARG A N 1
ATOM 730 C CA . ARG A 1 89 ? -2.053 0.848 3.323 1.00 90.56 89 ARG A CA 1
ATOM 731 C C . ARG A 1 89 ? -1.618 -0.104 4.439 1.00 90.56 89 ARG A C 1
ATOM 733 O O . ARG A 1 89 ? -2.247 -1.153 4.565 1.00 90.56 89 ARG A O 1
ATOM 740 N N . PRO A 1 90 ? -0.560 0.202 5.209 1.00 92.88 90 PRO A N 1
ATOM 741 C CA . PRO A 1 90 ? -0.220 -0.574 6.394 1.00 92.88 90 PRO A CA 1
ATOM 742 C C . PRO A 1 90 ? -1.396 -0.576 7.374 1.00 92.88 90 PRO A C 1
ATOM 744 O O . PRO A 1 90 ? -2.049 0.451 7.559 1.00 92.88 90 PRO A O 1
ATOM 747 N N . TYR A 1 91 ? -1.657 -1.721 7.995 1.00 94.38 91 TYR A N 1
ATOM 748 C CA . TYR A 1 91 ? -2.711 -1.895 8.988 1.00 94.38 91 TYR A CA 1
ATOM 749 C C . TYR A 1 91 ? -2.221 -2.797 10.123 1.00 94.38 91 TYR A C 1
ATOM 751 O O . TYR A 1 91 ? -1.269 -3.559 9.964 1.00 94.38 91 TYR A O 1
ATOM 759 N N . PHE A 1 92 ? -2.886 -2.700 11.267 1.00 94.38 92 PHE A N 1
ATOM 760 C CA . PHE A 1 92 ? -2.714 -3.582 12.416 1.00 94.38 92 PHE A CA 1
ATOM 761 C C . PHE A 1 92 ? -4.083 -3.802 13.065 1.00 94.38 92 PHE A C 1
ATOM 763 O O . PHE A 1 92 ? -5.014 -3.031 12.823 1.00 94.38 92 PHE A O 1
ATOM 770 N N . TYR A 1 93 ? -4.205 -4.843 13.883 1.00 92.50 93 TYR A N 1
ATOM 771 C CA . TYR A 1 93 ? -5.409 -5.103 14.671 1.00 92.50 93 TYR A CA 1
ATOM 772 C C . TYR A 1 93 ? -5.194 -4.675 16.123 1.00 92.50 93 TYR A C 1
ATOM 774 O O . TYR A 1 93 ? -4.095 -4.809 16.661 1.00 92.50 93 TYR A O 1
ATOM 782 N N . ALA A 1 94 ? -6.249 -4.166 16.756 1.00 91.25 94 ALA A N 1
ATOM 783 C CA . ALA A 1 94 ? -6.274 -3.849 18.177 1.00 91.25 94 ALA A CA 1
ATOM 784 C C . ALA A 1 94 ? -7.475 -4.559 18.806 1.00 91.25 94 ALA A C 1
ATOM 786 O O . ALA A 1 94 ? -8.611 -4.312 18.408 1.00 91.25 94 ALA A O 1
ATOM 787 N N . ALA A 1 95 ? -7.218 -5.447 19.766 1.00 91.06 95 ALA A N 1
ATOM 788 C CA . ALA A 1 95 ? -8.276 -6.108 20.518 1.00 91.06 95 ALA A CA 1
ATOM 789 C C . ALA A 1 95 ? -8.956 -5.111 21.469 1.00 91.06 95 ALA A C 1
ATOM 791 O O . ALA A 1 95 ? -8.292 -4.327 22.155 1.00 91.06 95 ALA A O 1
ATOM 792 N N . THR A 1 96 ? -10.282 -5.163 21.526 1.00 90.75 96 THR A N 1
ATOM 793 C CA . THR A 1 96 ? -11.115 -4.385 22.446 1.00 90.75 96 THR A CA 1
ATOM 794 C C . THR A 1 96 ? -11.849 -5.319 23.397 1.00 90.75 96 THR A C 1
ATOM 796 O O . THR A 1 96 ? -11.912 -6.525 23.178 1.00 90.75 96 THR A O 1
ATOM 799 N N . LYS A 1 97 ? -12.416 -4.767 24.472 1.00 90.56 97 LYS A N 1
ATOM 800 C CA . LYS A 1 97 ? -13.427 -5.490 25.251 1.00 90.56 97 LYS A CA 1
ATOM 801 C C . LYS A 1 97 ? -14.739 -5.499 24.474 1.00 90.56 97 LYS A C 1
ATOM 803 O O . LYS A 1 97 ? -15.040 -4.499 23.821 1.00 90.56 97 LYS A O 1
ATOM 808 N N . ASP A 1 98 ? -15.520 -6.562 24.631 1.00 86.31 98 ASP A N 1
ATOM 809 C C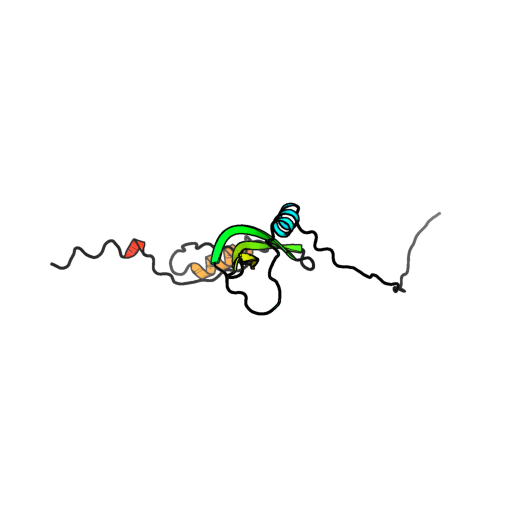A . ASP A 1 98 ? -16.860 -6.687 24.061 1.00 86.31 98 ASP A CA 1
ATOM 810 C C . ASP A 1 98 ? -17.685 -5.413 24.294 1.00 86.31 98 ASP A C 1
ATOM 812 O O . ASP A 1 98 ? -17.795 -4.927 25.428 1.00 86.31 98 ASP A O 1
ATOM 816 N N . LYS A 1 99 ? -18.320 -4.914 23.231 1.00 89.31 99 LYS A N 1
ATOM 817 C CA . LYS A 1 99 ? -19.206 -3.735 23.227 1.00 89.31 99 LYS A CA 1
ATOM 818 C C . LYS A 1 99 ? -18.489 -2.397 23.455 1.00 89.31 99 LYS A C 1
ATOM 820 O O . LYS A 1 99 ? -19.165 -1.392 23.666 1.00 89.31 99 LYS A O 1
ATOM 825 N N . MET A 1 100 ? -17.153 -2.355 23.415 1.00 92.94 100 MET A N 1
ATOM 826 C CA . MET A 1 100 ? -16.360 -1.111 23.454 1.00 92.94 100 MET A CA 1
ATOM 827 C C . MET A 1 100 ? -15.787 -0.709 22.084 1.00 92.94 100 MET A C 1
ATOM 829 O O . MET A 1 100 ? -15.064 0.281 21.991 1.00 92.94 100 MET A O 1
ATOM 833 N N . GLU A 1 101 ? -16.100 -1.440 21.014 1.00 92.56 101 GLU A N 1
ATOM 834 C CA . GLU A 1 101 ? -15.540 -1.244 19.670 1.00 92.56 101 GLU A CA 1
ATOM 835 C C . GLU A 1 101 ? -15.839 0.172 19.148 1.00 92.56 101 GLU A C 1
ATOM 837 O O . GLU A 1 101 ? -14.954 0.852 18.628 1.00 92.56 101 GLU A O 1
ATOM 842 N N . MET A 1 102 ? -17.076 0.643 19.348 1.00 93.75 102 MET A N 1
ATOM 843 C CA . MET A 1 102 ? -17.526 1.978 18.929 1.00 93.75 102 MET A CA 1
ATOM 844 C C . MET A 1 102 ? -16.863 3.112 19.725 1.00 93.75 102 MET A C 1
ATOM 846 O O . MET A 1 102 ? -16.477 4.126 19.142 1.00 93.75 102 MET A O 1
ATOM 850 N N . ASP A 1 103 ? -16.701 2.945 21.041 1.00 94.62 103 ASP A N 1
ATOM 851 C CA . ASP A 1 103 ? -16.052 3.946 21.898 1.00 94.62 103 ASP A CA 1
ATOM 852 C C . ASP A 1 103 ? -14.553 4.059 21.581 1.00 94.62 103 ASP A C 1
ATOM 854 O O . ASP A 1 103 ? -13.994 5.160 21.546 1.00 94.62 103 ASP A O 1
ATOM 858 N N . VAL A 1 104 ? -13.901 2.924 21.300 1.00 94.88 104 VAL A N 1
ATOM 859 C CA . VAL A 1 104 ? -12.490 2.873 20.897 1.00 94.88 104 VAL A CA 1
ATOM 860 C C . VAL A 1 104 ? -12.291 3.472 19.502 1.00 94.88 104 VAL A C 1
ATOM 862 O O . VAL A 1 104 ? -11.369 4.270 19.332 1.00 94.88 104 VAL A O 1
ATOM 865 N N . ASP A 1 105 ? -13.161 3.181 18.529 1.00 94.44 105 ASP A N 1
ATOM 866 C CA . ASP A 1 105 ? -13.141 3.827 17.207 1.00 94.44 105 ASP A CA 1
ATOM 867 C C . ASP A 1 105 ? -13.245 5.358 17.329 1.00 94.44 105 ASP A C 1
ATOM 869 O O . ASP A 1 105 ? -12.368 6.088 16.854 1.00 94.44 105 ASP A O 1
ATOM 873 N N . ALA A 1 106 ? -14.255 5.851 18.053 1.00 94.75 106 ALA A N 1
ATOM 874 C CA . ALA A 1 106 ? -14.462 7.280 18.274 1.00 94.75 106 ALA A CA 1
ATOM 875 C C . ALA A 1 106 ? -13.267 7.945 18.984 1.00 94.75 106 ALA A C 1
ATOM 877 O O . ALA A 1 106 ? -12.849 9.049 18.610 1.00 94.75 106 ALA A O 1
ATOM 878 N N . TYR A 1 107 ? -12.677 7.271 19.979 1.00 95.56 107 TYR A N 1
ATOM 879 C CA . TYR A 1 107 ? -11.467 7.736 20.655 1.00 95.56 107 TYR A CA 1
ATOM 880 C C . TYR A 1 107 ? -10.275 7.826 19.696 1.00 95.56 107 TYR A C 1
ATOM 882 O O . TYR A 1 107 ? -9.622 8.870 19.633 1.00 95.56 107 TYR A O 1
ATOM 890 N N . LEU A 1 108 ? -9.994 6.768 18.928 1.00 95.44 108 LEU A N 1
ATOM 891 C CA . LEU A 1 108 ? -8.844 6.709 18.024 1.00 95.44 108 LEU A CA 1
ATOM 892 C C . LEU A 1 108 ? -8.953 7.738 16.894 1.00 95.44 108 LEU A C 1
ATOM 894 O O . LEU A 1 108 ? -7.986 8.469 16.660 1.00 95.44 108 LEU A O 1
ATOM 898 N N . ARG A 1 109 ? -10.128 7.874 16.258 1.00 94.88 109 ARG A N 1
ATOM 899 C CA . ARG A 1 109 ? -10.367 8.894 15.217 1.00 94.88 109 ARG A CA 1
ATOM 900 C C . ARG A 1 109 ? -10.110 10.307 15.735 1.00 94.88 109 ARG A C 1
ATOM 902 O O . ARG A 1 109 ? -9.460 11.093 15.053 1.00 94.88 109 ARG A O 1
ATOM 909 N N . ARG A 1 110 ? -10.564 10.620 16.956 1.00 95.31 110 ARG A N 1
ATOM 910 C CA . ARG A 1 110 ? -10.346 11.932 17.588 1.00 95.31 110 ARG A CA 1
ATOM 911 C C . ARG A 1 110 ? -8.903 12.139 18.059 1.00 95.31 110 ARG A C 1
ATOM 913 O O . ARG A 1 110 ? -8.406 13.261 18.034 1.00 95.31 110 ARG A O 1
ATOM 920 N N . ARG A 1 111 ? -8.231 11.090 18.543 1.00 96.69 111 ARG A N 1
ATOM 921 C CA . ARG A 1 111 ? -6.892 11.188 19.152 1.00 96.69 111 ARG A CA 1
ATOM 922 C C . ARG A 1 111 ? -5.759 11.252 18.126 1.00 96.69 111 ARG A C 1
ATOM 924 O O . ARG A 1 111 ? -4.722 11.851 18.433 1.00 96.69 111 ARG A O 1
ATOM 931 N N . TYR A 1 112 ? -5.963 10.645 16.957 1.00 94.56 112 TYR A N 1
ATOM 932 C CA . TYR A 1 112 ? -4.979 10.468 15.882 1.00 94.56 112 TYR A CA 1
ATOM 933 C C . TYR A 1 112 ? -5.490 10.991 14.528 1.00 94.56 112 TYR A C 1
ATOM 935 O O . TYR A 1 112 ? -5.162 10.448 13.468 1.00 94.56 112 TYR A O 1
ATOM 943 N N . GLU A 1 113 ? -6.296 12.055 14.564 1.00 92.12 113 GLU A N 1
ATOM 944 C CA . GLU A 1 113 ? -6.796 12.745 13.375 1.00 92.12 113 GLU A CA 1
ATOM 945 C C . GLU A 1 113 ? -5.643 13.089 12.411 1.00 92.12 113 GLU A C 1
ATOM 947 O O . GLU A 1 113 ? -4.576 13.554 12.819 1.00 92.12 113 GLU A O 1
ATOM 952 N N . GLY A 1 114 ? -5.831 12.788 11.124 1.00 88.62 114 GLY A N 1
ATOM 953 C CA . GLY A 1 114 ? -4.824 12.991 10.076 1.00 88.62 114 GLY A CA 1
ATOM 954 C C . GLY A 1 114 ? -3.660 11.987 10.050 1.00 88.62 114 GLY A C 1
ATOM 955 O O . GLY A 1 114 ? -2.947 11.953 9.050 1.00 88.62 114 GLY A O 1
ATOM 956 N N . GLN A 1 115 ? -3.475 11.156 11.084 1.00 90.00 115 GLN A N 1
ATOM 957 C CA . GLN A 1 115 ? -2.444 10.105 11.118 1.00 90.00 115 GLN A CA 1
ATOM 958 C C . GLN A 1 115 ? -2.992 8.738 10.694 1.00 90.00 115 GLN A C 1
ATOM 960 O O . GLN A 1 115 ? -2.329 8.005 9.964 1.00 90.00 115 GLN A O 1
ATOM 965 N N . ILE A 1 116 ? -4.207 8.395 11.131 1.00 91.56 116 ILE A N 1
ATOM 966 C CA . ILE A 1 116 ? -4.867 7.142 10.750 1.00 91.56 116 ILE A CA 1
ATOM 967 C C . ILE A 1 116 ? -5.638 7.348 9.440 1.00 91.56 116 ILE A C 1
ATOM 969 O O . ILE A 1 116 ? -6.434 8.278 9.316 1.00 91.56 116 ILE A O 1
ATOM 973 N N . ALA A 1 117 ? -5.400 6.477 8.455 1.00 90.50 117 ALA A N 1
ATOM 974 C CA . ALA A 1 117 ? -6.034 6.565 7.138 1.00 90.50 117 ALA A CA 1
ATOM 975 C C . ALA A 1 117 ? -7.480 6.037 7.119 1.00 90.50 117 ALA A C 1
ATOM 977 O O . ALA A 1 117 ? -8.303 6.561 6.372 1.00 90.50 117 ALA A O 1
ATOM 978 N N . ASP A 1 118 ? -7.763 4.989 7.895 1.00 93.19 118 ASP A N 1
ATOM 979 C CA . ASP A 1 118 ? -9.087 4.393 8.084 1.00 93.19 118 ASP A CA 1
ATOM 980 C C . ASP A 1 118 ? -9.097 3.528 9.361 1.00 93.19 118 ASP A C 1
ATOM 982 O O . ASP A 1 118 ? -8.037 3.091 9.811 1.00 93.19 118 ASP A O 1
ATOM 986 N N . ILE A 1 119 ? -10.279 3.268 9.923 1.00 94.31 119 ILE A N 1
ATOM 987 C CA . ILE A 1 119 ? -10.505 2.306 11.013 1.00 94.31 119 ILE A CA 1
ATOM 988 C C . ILE A 1 119 ? -11.750 1.498 10.655 1.00 94.31 119 ILE A C 1
ATOM 990 O O . ILE A 1 119 ? -12.769 2.071 10.266 1.00 94.31 119 ILE A O 1
ATOM 994 N N . GLN A 1 120 ? -11.664 0.176 10.790 1.00 94.00 120 GLN A N 1
ATOM 995 C CA . GLN A 1 120 ? -12.745 -0.758 10.490 1.00 94.00 120 GLN A CA 1
ATOM 996 C C . GLN A 1 120 ? -12.899 -1.731 11.658 1.00 94.00 120 GLN A C 1
ATOM 998 O O . GLN A 1 120 ? -11.919 -2.337 12.091 1.00 94.00 120 GLN A O 1
ATOM 1003 N N . ILE A 1 121 ? -14.127 -1.884 12.152 1.00 92.31 121 ILE A N 1
ATOM 1004 C CA . ILE A 1 121 ? -14.484 -2.925 13.118 1.00 92.31 121 ILE A CA 1
ATOM 1005 C C . ILE A 1 121 ? -14.696 -4.208 12.311 1.00 92.31 121 ILE A C 1
ATOM 1007 O O . ILE A 1 121 ? -15.519 -4.233 11.396 1.00 92.31 121 ILE A O 1
ATOM 1011 N N . VAL A 1 122 ? -13.910 -5.245 12.601 1.00 91.69 122 VAL A N 1
ATOM 1012 C CA . VAL A 1 122 ? -13.895 -6.502 11.843 1.00 91.69 122 VAL A CA 1
ATOM 1013 C C . VAL A 1 122 ? -13.836 -7.664 12.822 1.00 91.69 122 VAL A C 1
ATOM 1015 O O . VAL A 1 122 ? -12.888 -7.766 13.597 1.00 91.69 122 VAL A O 1
ATOM 1018 N N . GLU A 1 123 ? -14.818 -8.558 12.750 1.00 87.44 123 GLU A N 1
ATOM 1019 C CA . GLU A 1 123 ? -14.781 -9.829 13.470 1.00 87.44 123 GLU A CA 1
ATOM 1020 C C . GLU A 1 123 ? -13.702 -10.741 12.863 1.00 87.44 123 GLU A C 1
ATOM 1022 O O . GLU A 1 123 ? -13.566 -10.866 11.639 1.00 87.44 123 GLU A O 1
ATOM 1027 N N . LYS A 1 124 ? -12.899 -11.355 13.732 1.00 86.62 124 LYS A N 1
ATOM 1028 C CA . LYS A 1 124 ? -11.838 -12.300 13.381 1.00 86.62 124 LYS A CA 1
ATOM 1029 C C . LYS A 1 124 ? -11.901 -13.485 14.327 1.00 86.62 124 LYS A C 1
ATOM 1031 O O . LYS A 1 124 ? -12.079 -13.303 15.526 1.00 86.62 124 LYS A O 1
ATOM 1036 N N . GLU A 1 125 ? -11.712 -14.678 13.779 1.00 82.06 125 GLU A N 1
ATOM 1037 C CA . GLU A 1 125 ? -11.413 -15.856 14.583 1.00 82.06 125 GLU A CA 1
ATOM 1038 C C . GLU A 1 125 ? -10.012 -15.697 15.174 1.00 82.06 125 GLU A C 1
ATOM 1040 O O . GLU A 1 125 ? -9.039 -15.476 14.445 1.00 82.06 125 GLU A O 1
ATOM 1045 N N . ASP A 1 126 ? -9.923 -15.788 16.495 1.00 76.12 126 ASP A N 1
ATOM 1046 C CA . ASP A 1 126 ? -8.654 -15.915 17.193 1.00 76.12 126 ASP A CA 1
ATOM 1047 C C . ASP A 1 126 ? -8.237 -17.391 17.162 1.00 76.12 126 ASP A C 1
ATOM 1049 O O . ASP A 1 126 ? -8.876 -18.253 17.771 1.00 76.12 126 ASP A O 1
ATOM 1053 N N . LEU A 1 127 ? -7.186 -17.692 16.400 1.00 72.69 127 LEU A N 1
ATOM 1054 C CA . LEU A 1 127 ? -6.703 -19.061 16.217 1.00 72.69 127 LEU A CA 1
ATOM 1055 C C . LEU A 1 127 ? -6.052 -19.624 17.492 1.00 72.69 127 LEU A C 1
ATOM 1057 O O . LEU A 1 127 ? -6.009 -20.847 17.654 1.00 72.69 127 LEU A O 1
ATOM 1061 N N . ASP A 1 128 ? -5.621 -18.768 18.425 1.00 63.06 128 ASP A N 1
ATOM 1062 C CA . ASP A 1 128 ? -5.048 -19.208 19.700 1.00 63.06 128 ASP A CA 1
ATOM 1063 C C . ASP A 1 128 ? -6.135 -19.767 20.641 1.00 63.06 128 ASP A C 1
ATOM 1065 O O . ASP A 1 128 ? -5.850 -20.626 21.477 1.00 63.06 128 ASP A O 1
ATOM 1069 N N . LEU A 1 129 ? -7.406 -19.383 20.448 1.00 57.66 129 LEU A N 1
ATOM 1070 C CA . LEU A 1 129 ? -8.549 -19.848 21.247 1.00 57.66 129 LEU A CA 1
ATOM 1071 C C . LEU A 1 129 ? -9.045 -21.268 20.901 1.00 57.66 129 LEU A C 1
ATOM 1073 O O . LEU A 1 129 ? -9.825 -21.834 21.668 1.00 57.66 129 LEU A O 1
ATOM 1077 N N . VAL A 1 130 ? -8.605 -21.870 19.787 1.00 49.97 130 VAL A N 1
ATOM 1078 C CA . VAL A 1 130 ? -9.134 -23.167 19.291 1.00 49.97 130 VAL A CA 1
ATOM 1079 C C . VAL A 1 130 ? -8.109 -24.313 19.372 1.00 49.97 130 VAL A C 1
ATOM 1081 O O . VAL A 1 130 ? -8.449 -25.477 19.166 1.00 49.97 130 VAL A O 1
ATOM 1084 N N . SER A 1 131 ? -6.861 -24.037 19.765 1.00 47.38 131 SER A N 1
ATOM 1085 C CA . SER A 1 131 ? -5.837 -25.082 19.948 1.00 47.38 131 SER A CA 1
ATOM 1086 C C . SER A 1 131 ? -5.919 -25.834 21.292 1.00 47.38 131 SER A C 1
ATOM 1088 O O . SER A 1 131 ? -5.243 -26.847 21.460 1.00 47.38 131 SER A O 1
ATOM 1090 N N . GLN A 1 132 ? -6.787 -25.409 22.224 1.00 46.28 132 GLN A N 1
ATOM 1091 C CA . GLN A 1 132 ? -6.983 -26.046 23.539 1.00 46.28 132 GLN A CA 1
ATOM 1092 C C . GLN A 1 132 ? -8.397 -26.640 23.741 1.00 46.28 132 GLN A C 1
ATOM 1094 O O . GLN A 1 132 ? -8.972 -26.553 24.824 1.00 46.28 132 GLN A O 1
ATOM 1099 N N . CYS A 1 133 ? -8.969 -27.273 22.708 1.00 43.41 133 CYS A N 1
ATOM 1100 C CA . CYS A 1 133 ? -10.199 -28.075 22.828 1.00 43.41 133 CYS A CA 1
ATOM 1101 C C . CYS A 1 133 ? -10.221 -29.290 21.879 1.00 43.41 133 CYS A C 1
ATOM 1103 O O . CYS A 1 133 ? -11.084 -29.401 21.013 1.00 43.41 133 CYS A O 1
ATOM 1105 N N . PHE A 1 134 ? -9.283 -30.227 22.066 1.00 40.59 134 PHE A N 1
ATOM 1106 C CA . PHE A 1 134 ? -9.312 -31.540 21.395 1.00 40.59 134 PHE A CA 1
ATOM 1107 C C . PHE A 1 134 ? -9.041 -32.759 22.308 1.00 40.59 134 PHE A C 1
ATOM 1109 O O . PHE A 1 134 ? -8.953 -33.869 21.799 1.00 40.59 134 PHE A O 1
ATOM 1116 N N . ASP A 1 135 ? -9.001 -32.585 23.639 1.00 39.28 135 ASP A N 1
ATOM 1117 C CA . ASP A 1 135 ? -8.668 -33.652 24.615 1.00 39.28 135 ASP A CA 1
ATOM 1118 C C . ASP A 1 135 ? -9.771 -33.936 25.667 1.00 39.28 135 ASP A C 1
ATOM 1120 O O . ASP A 1 135 ? -9.507 -34.465 26.745 1.00 39.28 135 ASP A O 1
ATOM 1124 N N . THR A 1 136 ? -11.038 -33.612 25.379 1.00 45.12 136 THR A N 1
ATOM 1125 C CA . THR A 1 136 ? -12.185 -33.965 26.251 1.00 45.12 136 THR A CA 1
ATOM 1126 C C . THR A 1 136 ? -13.367 -34.581 25.494 1.00 45.12 136 THR A C 1
ATOM 1128 O O . THR A 1 136 ? -14.520 -34.215 25.713 1.00 45.12 136 THR A O 1
ATOM 1131 N N . CYS A 1 137 ? -13.087 -35.561 24.628 1.00 37.59 137 CYS A N 1
ATOM 1132 C CA . CYS A 1 137 ? -14.077 -36.538 24.148 1.00 37.59 137 CYS A CA 1
ATOM 1133 C C . CYS A 1 137 ? -13.422 -37.867 23.719 1.00 37.59 137 CYS A C 1
ATOM 1135 O O . CYS A 1 137 ? -13.382 -38.185 22.531 1.00 37.59 137 CYS A O 1
ATOM 1137 N N . LEU A 1 138 ? -12.947 -38.646 24.699 1.00 38.09 138 LEU A N 1
ATOM 1138 C CA . LEU A 1 138 ? -12.862 -40.116 24.668 1.00 38.09 138 LEU A CA 1
ATOM 1139 C C . LEU A 1 138 ? -12.865 -40.669 26.103 1.00 38.09 138 LEU A C 1
ATOM 1141 O O . LEU A 1 138 ? -12.230 -40.023 26.966 1.00 38.09 138 LEU A O 1
#

pLDDT: mean 78.59, std 20.69, range [35.59, 97.0]